Protein AF-A0A936GHZ8-F1 (afdb_monomer_lite)

Secondary structure (DSSP, 8-state):
-------------------------S--EEE---SS-SSSSS----TT--TT--HHHHHHHHHHHHHHHHHHH---EEEEEE-HHHHHHSHHHHHHHHHHHHHHSEEEEEE--SSSSSS-S-HHHHHHTT-

pLDDT: mean 86.64, std 17.31, range [35.66, 98.88]

Structure (mmCIF, N/CA/C/O backbone):
data_AF-A0A936GHZ8-F1
#
_entry.id   AF-A0A936GHZ8-F1
#
loop_
_atom_site.group_PDB
_atom_site.id
_atom_site.type_symbol
_atom_site.label_atom_id
_atom_site.label_alt_id
_atom_site.label_comp_id
_atom_site.label_asym_id
_atom_site.label_entity_id
_atom_site.label_seq_id
_atom_site.pdbx_PDB_ins_code
_atom_site.Cartn_x
_atom_site.Cartn_y
_atom_site.Cartn_z
_atom_site.occupancy
_atom_site.B_iso_or_equiv
_atom_site.auth_seq_id
_atom_site.auth_comp_id
_atom_site.auth_asym_id
_atom_site.auth_atom_id
_atom_site.pdbx_PDB_model_num
ATOM 1 N N . MET A 1 1 ? -42.966 74.950 29.282 1.00 40.44 1 MET A N 1
ATOM 2 C CA . MET A 1 1 ? -42.127 74.611 28.112 1.00 40.44 1 MET A CA 1
ATOM 3 C C . MET A 1 1 ? -42.032 73.095 28.045 1.00 40.44 1 MET A C 1
ATOM 5 O O . MET A 1 1 ? -41.699 72.487 29.053 1.00 40.44 1 MET A O 1
ATOM 9 N N . LYS A 1 2 ? -42.486 72.496 26.939 1.00 37.28 2 LYS A N 1
ATOM 10 C CA . LYS A 1 2 ? -42.596 71.041 26.751 1.00 37.28 2 LYS A CA 1
ATOM 11 C C . LYS A 1 2 ? -41.234 70.494 26.313 1.00 37.28 2 LYS A C 1
ATOM 13 O O . LYS A 1 2 ? -40.773 70.899 25.253 1.00 37.28 2 LYS A O 1
ATOM 18 N N . ASN A 1 3 ? -40.639 69.575 27.073 1.00 35.66 3 ASN A N 1
ATOM 19 C CA . ASN A 1 3 ? -39.488 68.798 26.609 1.00 35.66 3 ASN A CA 1
ATOM 20 C C . ASN A 1 3 ? -39.935 67.360 26.356 1.00 35.66 3 ASN A C 1
ATOM 22 O O . ASN A 1 3 ? -40.177 66.585 27.277 1.00 35.66 3 ASN A O 1
ATOM 26 N N . THR A 1 4 ? -40.098 67.053 25.075 1.00 44.38 4 THR A N 1
ATOM 27 C CA . THR A 1 4 ? -40.411 65.729 24.549 1.00 44.38 4 THR A CA 1
ATOM 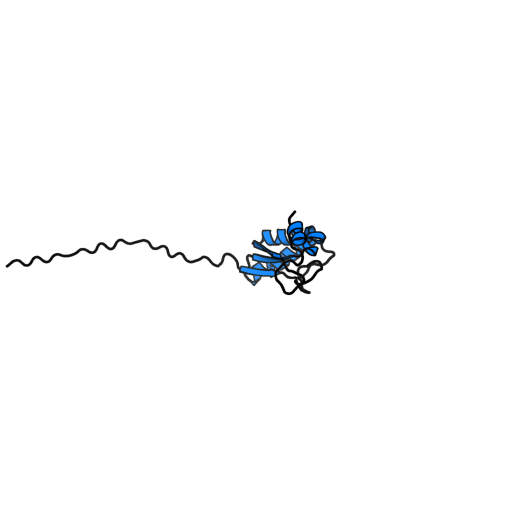28 C C . THR A 1 4 ? -39.116 64.922 24.494 1.00 44.38 4 THR A C 1
ATOM 30 O O . THR A 1 4 ? -38.190 65.305 23.784 1.00 44.38 4 THR A O 1
ATOM 33 N N . TYR A 1 5 ? -39.031 63.816 25.231 1.00 41.88 5 TYR A N 1
ATOM 34 C CA . TYR A 1 5 ? -37.913 62.880 25.114 1.00 41.88 5 TYR A CA 1
ATOM 35 C C . TYR A 1 5 ? -38.194 61.913 23.959 1.00 41.88 5 TYR A C 1
ATOM 37 O O . TYR A 1 5 ? -39.158 61.153 24.000 1.00 41.88 5 TYR A O 1
ATOM 45 N N . PHE A 1 6 ? -37.371 61.964 22.911 1.00 43.50 6 PHE A N 1
ATOM 46 C CA . PHE A 1 6 ? -37.366 60.970 21.840 1.00 43.50 6 PHE A CA 1
ATOM 47 C C . PHE A 1 6 ? -36.654 59.711 22.345 1.00 43.50 6 PHE A C 1
ATOM 49 O O . PHE A 1 6 ? -35.447 59.723 22.577 1.00 43.50 6 PHE A O 1
ATOM 56 N N . THR A 1 7 ? -37.391 58.618 22.525 1.00 42.31 7 THR A N 1
ATOM 57 C CA . THR A 1 7 ? -36.802 57.300 22.776 1.00 42.31 7 THR A CA 1
ATOM 58 C C . THR A 1 7 ? -36.397 56.688 21.436 1.00 42.31 7 THR A C 1
ATOM 60 O O . THR A 1 7 ? -37.251 56.398 20.602 1.00 42.31 7 THR A O 1
ATOM 63 N N . ILE A 1 8 ? -35.096 56.499 21.210 1.00 46.16 8 ILE A N 1
ATOM 64 C CA . ILE A 1 8 ? -34.585 55.734 20.066 1.00 46.16 8 ILE A CA 1
ATOM 65 C C . ILE A 1 8 ? -34.678 54.252 20.438 1.00 46.16 8 ILE A C 1
ATOM 67 O O . ILE A 1 8 ? -33.947 53.777 21.305 1.00 46.16 8 ILE A O 1
ATOM 71 N N . ALA A 1 9 ? -35.595 53.520 19.806 1.00 47.91 9 ALA A N 1
ATOM 72 C CA . ALA A 1 9 ? -35.641 52.066 19.902 1.00 47.91 9 ALA A CA 1
ATOM 73 C C . ALA A 1 9 ? -34.542 51.474 19.006 1.00 47.91 9 ALA A C 1
ATOM 75 O O . ALA A 1 9 ? -34.614 51.559 17.780 1.00 47.91 9 ALA A O 1
ATOM 76 N N . LEU A 1 10 ? -33.509 50.889 19.615 1.00 44.28 10 LEU A N 1
ATOM 77 C CA . LEU A 1 10 ? -32.480 50.140 18.900 1.00 44.28 10 LEU A CA 1
ATOM 78 C C . LEU A 1 10 ? -33.046 48.759 18.539 1.00 44.28 10 LEU A C 1
ATOM 80 O O . LEU A 1 10 ? -33.184 47.893 19.401 1.00 44.28 10 LEU A O 1
ATOM 84 N N . ILE A 1 11 ? -33.391 48.547 17.269 1.00 55.75 11 ILE A N 1
ATOM 85 C CA . ILE A 1 11 ? -33.749 47.219 16.760 1.00 55.75 11 ILE A CA 1
ATOM 86 C C . ILE A 1 11 ? -32.445 46.438 16.559 1.00 55.75 11 ILE A C 1
ATOM 88 O O . ILE A 1 11 ? -31.750 46.606 15.559 1.00 55.75 11 ILE A O 1
ATOM 92 N N . LEU A 1 12 ? -32.097 45.589 17.526 1.00 51.03 12 LEU A N 1
ATOM 93 C CA . LEU A 1 12 ? -31.057 44.574 17.365 1.00 51.03 12 LEU A CA 1
ATOM 94 C C . LEU A 1 12 ? -31.607 43.451 16.477 1.00 51.03 12 LEU A C 1
ATOM 96 O O . LEU A 1 12 ? -32.384 42.608 16.920 1.00 51.03 12 LEU A O 1
ATOM 100 N N . SER A 1 13 ? -31.217 43.456 15.203 1.00 61.19 13 SER A N 1
ATOM 101 C CA . SER A 1 13 ? -31.409 42.304 14.325 1.00 61.19 13 SER A CA 1
ATOM 102 C C . SER A 1 13 ? -30.457 41.192 14.774 1.00 61.19 13 SER A C 1
ATOM 104 O O . SER A 1 13 ? -29.237 41.359 14.737 1.00 61.19 13 SER A O 1
ATOM 106 N N . PHE A 1 14 ? -31.004 40.068 15.240 1.00 57.88 14 PHE A N 1
ATOM 107 C CA . PHE A 1 14 ? -30.224 38.865 15.521 1.00 57.88 14 PHE A CA 1
ATOM 108 C C . PHE A 1 14 ? -29.746 38.270 14.195 1.00 57.88 14 PHE A C 1
ATOM 110 O O . PHE A 1 14 ? -30.471 37.541 13.520 1.00 57.88 14 PHE A O 1
ATOM 117 N N . CYS A 1 15 ? -28.515 38.594 13.811 1.00 62.06 15 CYS A N 1
ATOM 118 C CA . CYS A 1 15 ? -27.824 37.870 12.758 1.00 62.06 15 CYS A CA 1
ATOM 119 C C . CYS A 1 15 ? -27.422 36.501 13.329 1.00 62.06 15 CYS A C 1
ATOM 121 O O . CYS A 1 15 ? -26.617 36.429 14.259 1.00 62.06 15 CYS A O 1
ATOM 123 N N . ASN A 1 16 ? -28.010 35.417 12.820 1.00 62.16 16 ASN A N 1
ATOM 124 C CA . ASN A 1 16 ? -27.612 34.058 13.185 1.00 62.16 16 ASN A CA 1
ATOM 125 C C . ASN A 1 16 ? -26.210 33.779 12.626 1.00 62.16 16 ASN A C 1
ATOM 127 O O . ASN A 1 16 ? -26.060 33.346 11.486 1.00 62.16 16 ASN A O 1
ATOM 131 N N . PHE A 1 17 ? -25.177 34.029 13.428 1.00 62.62 17 PHE A N 1
ATOM 132 C CA . PHE A 1 17 ? -23.821 33.590 13.120 1.00 62.62 17 PHE A CA 1
ATOM 133 C C . PHE A 1 17 ? -23.702 32.093 13.415 1.00 62.62 17 PHE A C 1
ATOM 135 O O . PHE A 1 17 ? -23.598 31.677 14.568 1.00 62.62 17 PHE A O 1
ATOM 142 N N . THR A 1 18 ? -23.699 31.263 12.373 1.00 68.75 18 THR A N 1
ATOM 143 C CA . THR A 1 18 ? -2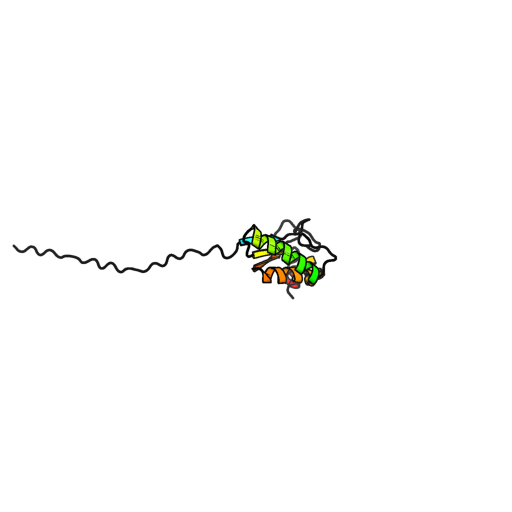3.224 29.883 12.494 1.00 68.75 18 THR A CA 1
ATOM 144 C C . THR A 1 18 ? -21.715 29.905 12.677 1.00 68.75 18 THR A C 1
ATOM 146 O O . THR A 1 18 ? -20.982 30.347 11.790 1.00 68.75 18 THR A O 1
ATOM 149 N N . LEU A 1 19 ? -21.245 29.417 13.822 1.00 66.31 19 LEU A N 1
ATOM 150 C CA . LEU A 1 19 ? -19.829 29.182 14.053 1.00 66.31 19 LEU A CA 1
ATOM 151 C C . LEU A 1 19 ? -19.359 28.077 13.092 1.00 66.31 19 LEU A C 1
ATOM 153 O O . LEU A 1 19 ? -19.651 26.899 13.293 1.00 66.31 19 LEU A O 1
ATOM 157 N N . LEU A 1 20 ? -18.648 28.456 12.032 1.00 65.00 20 LEU A N 1
ATOM 158 C CA . LEU A 1 20 ? -17.924 27.516 11.179 1.00 65.00 20 LEU A CA 1
ATOM 159 C C . LEU A 1 20 ? -16.684 27.047 11.940 1.00 65.00 20 LEU A C 1
ATOM 161 O O . LEU A 1 20 ? -15.603 27.621 11.838 1.00 65.00 20 LEU A O 1
ATOM 165 N N . ILE A 1 21 ? -16.856 25.999 12.737 1.00 71.44 21 ILE A N 1
ATOM 166 C CA . ILE A 1 21 ? -15.731 25.203 13.217 1.00 71.44 21 ILE A CA 1
ATOM 167 C C . ILE A 1 21 ? -15.186 24.418 12.028 1.00 71.44 21 ILE A C 1
ATOM 169 O O . ILE A 1 21 ? -15.894 23.605 11.432 1.00 71.44 21 ILE A O 1
ATOM 173 N N . ALA A 1 22 ? -13.927 24.674 11.670 1.00 75.81 22 ALA A N 1
ATOM 174 C CA . ALA A 1 22 ? -13.221 23.836 10.718 1.00 75.81 22 ALA A CA 1
ATOM 175 C C . ALA A 1 22 ? -13.207 22.410 11.277 1.00 75.81 22 ALA A C 1
ATOM 177 O O . ALA A 1 22 ? -12.598 22.138 12.311 1.00 75.81 22 ALA A O 1
ATOM 178 N N . GLN A 1 23 ? -13.916 21.501 10.615 1.00 75.62 23 GLN A N 1
ATOM 179 C CA . GLN A 1 23 ? -13.791 20.089 10.917 1.00 75.62 23 GLN A CA 1
ATOM 180 C C . GLN A 1 23 ? -12.369 19.688 10.491 1.00 75.62 23 GLN A C 1
ATOM 182 O O . GLN A 1 23 ? -12.014 19.859 9.327 1.00 75.62 23 GLN A O 1
ATOM 187 N N . THR A 1 24 ? -11.537 19.253 11.441 1.00 80.62 24 THR A N 1
ATOM 188 C CA . THR A 1 24 ? -10.129 18.854 11.218 1.00 80.62 24 THR A CA 1
ATOM 189 C C . THR A 1 24 ? -9.875 17.378 11.540 1.00 80.62 24 THR A C 1
ATOM 191 O O . THR A 1 24 ? -8.742 16.909 11.507 1.00 80.62 24 THR A O 1
ATOM 194 N N . ASN A 1 25 ? -10.928 16.621 11.857 1.00 82.88 25 ASN A N 1
ATOM 195 C CA . ASN A 1 25 ? -10.857 15.226 12.298 1.00 82.88 25 ASN A CA 1
ATOM 196 C C . ASN A 1 25 ? -11.108 14.197 11.179 1.00 82.88 25 ASN A C 1
ATOM 198 O O . ASN A 1 25 ? -11.291 13.011 11.464 1.00 82.88 25 ASN A O 1
ATOM 202 N N . GLN A 1 26 ? -11.143 14.636 9.919 1.00 90.44 26 GLN A N 1
ATOM 203 C CA . GLN A 1 26 ? -11.418 13.800 8.749 1.00 90.44 26 GLN A CA 1
ATOM 204 C C . GLN A 1 26 ? -10.321 12.757 8.529 1.00 90.44 26 GLN A C 1
ATOM 206 O O . GLN A 1 26 ? -10.624 11.665 8.048 1.00 90.44 26 GLN A O 1
ATOM 211 N N . PHE A 1 27 ? -9.084 13.068 8.926 1.00 93.19 27 PHE A N 1
ATOM 212 C CA . PHE A 1 27 ? -7.940 12.166 8.865 1.00 93.19 27 PHE A CA 1
ATOM 213 C C . PHE A 1 27 ? -7.307 12.009 10.248 1.00 93.19 27 PHE A C 1
ATOM 215 O O . PHE A 1 27 ? -6.884 12.975 10.877 1.00 93.19 27 PHE A O 1
ATOM 222 N N . ARG A 1 28 ? -7.219 10.763 10.700 1.00 95.38 28 ARG A N 1
ATOM 223 C CA . ARG A 1 28 ? -6.415 10.291 11.826 1.00 95.38 28 ARG A CA 1
ATOM 224 C C . ARG A 1 28 ? -5.462 9.264 11.239 1.00 95.38 28 ARG A C 1
ATOM 226 O O . ARG A 1 28 ? -5.825 8.102 11.045 1.00 95.38 28 ARG A O 1
ATOM 233 N N . GLY A 1 29 ? -4.316 9.765 10.798 1.00 95.50 29 GLY A N 1
ATOM 234 C CA . GLY A 1 29 ? -3.402 9.062 9.907 1.00 95.50 29 GLY A CA 1
ATOM 235 C C . GLY A 1 29 ? -2.342 8.248 10.629 1.00 95.50 29 GLY A C 1
ATOM 236 O O . GLY A 1 29 ? -1.806 8.677 11.647 1.00 95.50 29 GLY A O 1
ATOM 237 N N . VAL A 1 30 ? -1.996 7.112 10.038 1.00 97.69 30 VAL A N 1
ATOM 238 C CA . VAL A 1 30 ? -0.793 6.327 10.343 1.00 97.69 30 VAL A CA 1
ATOM 239 C C . VAL A 1 30 ? -0.019 6.055 9.052 1.00 97.69 30 VAL A C 1
ATOM 241 O O . VAL A 1 30 ? -0.579 6.131 7.958 1.00 97.69 30 VAL A O 1
ATOM 244 N N . ASN A 1 31 ? 1.273 5.746 9.160 1.00 97.31 31 ASN A N 1
ATOM 245 C CA . ASN A 1 31 ? 2.084 5.303 8.025 1.00 97.31 31 ASN A CA 1
ATOM 246 C C . ASN A 1 31 ? 2.367 3.807 8.181 1.00 97.31 31 ASN A C 1
ATOM 248 O O . ASN A 1 31 ? 2.863 3.396 9.228 1.00 97.31 31 ASN A O 1
ATOM 252 N N . TRP A 1 32 ? 2.101 3.015 7.143 1.00 98.12 32 TRP A N 1
ATOM 253 C CA . TRP A 1 32 ? 2.560 1.628 7.071 1.00 98.12 32 TRP A CA 1
ATOM 254 C C . TRP A 1 32 ? 3.697 1.582 6.054 1.00 98.12 32 TRP A C 1
ATOM 256 O O . TRP A 1 32 ? 3.475 1.848 4.879 1.00 98.12 32 TRP A O 1
ATOM 266 N N . ALA A 1 33 ? 4.925 1.366 6.523 1.00 96.75 33 ALA A N 1
ATOM 267 C CA . ALA A 1 33 ? 6.141 1.568 5.736 1.00 96.75 33 ALA A CA 1
ATOM 268 C C . ALA A 1 33 ? 6.935 0.272 5.538 1.00 96.75 33 ALA A C 1
ATOM 270 O O . ALA A 1 33 ? 6.670 -0.733 6.209 1.00 96.75 33 ALA A O 1
ATOM 271 N N . ASP A 1 34 ? 7.919 0.318 4.639 1.00 96.38 34 ASP A N 1
ATOM 272 C CA . ASP A 1 34 ? 8.946 -0.717 4.549 1.00 96.38 34 ASP A CA 1
ATOM 273 C C . ASP A 1 34 ? 9.811 -0.719 5.819 1.00 96.38 34 ASP A C 1
ATOM 275 O O . ASP A 1 34 ? 10.233 0.354 6.256 1.00 96.38 34 ASP A O 1
ATOM 279 N N . PRO A 1 35 ? 10.098 -1.883 6.430 1.00 95.56 35 PRO A N 1
ATOM 280 C CA . PRO A 1 35 ? 10.954 -1.948 7.612 1.00 95.56 35 PRO A CA 1
ATOM 281 C C . PRO A 1 35 ? 12.431 -1.647 7.312 1.00 95.56 35 PRO A C 1
ATOM 283 O O . PRO A 1 35 ? 13.196 -1.436 8.251 1.00 95.56 35 PRO A O 1
ATOM 286 N N . ARG A 1 36 ? 12.850 -1.661 6.037 1.00 93.00 36 ARG A N 1
ATOM 287 C CA . ARG A 1 36 ? 14.217 -1.327 5.607 1.00 93.00 36 ARG A CA 1
ATOM 288 C C . ARG A 1 36 ? 14.373 0.185 5.446 1.00 93.00 36 ARG A C 1
ATOM 290 O O . ARG A 1 36 ? 15.110 0.796 6.206 1.00 93.00 36 ARG A O 1
ATOM 297 N N . ASP A 1 37 ? 13.690 0.751 4.452 1.00 91.00 37 ASP A N 1
ATOM 298 C CA . ASP A 1 37 ? 13.528 2.185 4.166 1.00 91.00 37 ASP A CA 1
ATOM 299 C C . ASP A 1 37 ? 12.548 2.333 2.977 1.00 91.00 37 ASP A C 1
ATOM 301 O O . ASP A 1 37 ? 12.469 1.445 2.124 1.00 91.00 37 ASP A O 1
ATOM 305 N N . ASN A 1 38 ? 11.827 3.450 2.873 1.00 92.12 38 ASN A N 1
ATOM 306 C CA . ASN A 1 38 ? 11.069 3.801 1.667 1.00 92.12 38 ASN A CA 1
ATOM 307 C C . ASN A 1 38 ? 11.952 4.474 0.595 1.00 92.12 38 ASN A C 1
ATOM 309 O O . ASN A 1 38 ? 11.608 4.413 -0.583 1.00 92.12 38 ASN A O 1
ATOM 313 N N . PHE A 1 39 ? 13.071 5.106 0.975 1.00 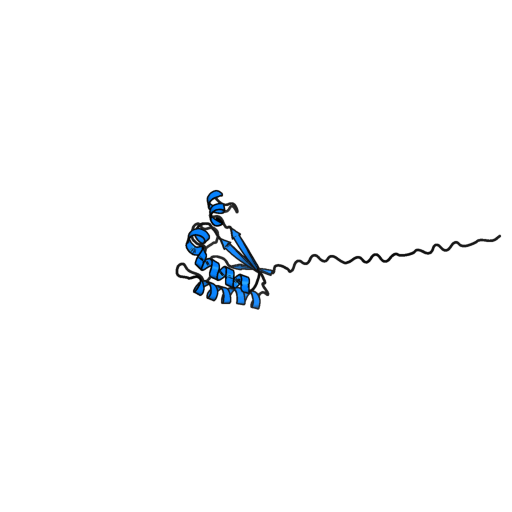89.75 39 PHE A N 1
ATOM 314 C CA . PHE A 1 39 ? 14.042 5.707 0.051 1.00 89.75 39 PHE A CA 1
ATOM 315 C C . PHE A 1 39 ? 14.946 4.632 -0.569 1.00 89.75 39 PHE A C 1
ATOM 317 O O . PHE A 1 39 ? 16.136 4.535 -0.275 1.00 89.75 39 PHE A O 1
ATOM 324 N N . GLN A 1 40 ? 14.369 3.783 -1.417 1.00 88.19 40 GLN A N 1
ATOM 325 C CA . GLN A 1 40 ? 15.089 2.698 -2.083 1.00 88.19 40 GLN A CA 1
ATOM 326 C C . GLN A 1 40 ? 14.621 2.485 -3.525 1.00 88.19 40 GLN A C 1
ATOM 328 O O . GLN A 1 40 ? 13.538 2.909 -3.925 1.00 88.19 40 GLN A O 1
ATOM 333 N N . THR A 1 41 ? 15.446 1.771 -4.292 1.00 88.25 41 THR A N 1
ATOM 334 C CA . THR A 1 41 ? 15.200 1.453 -5.709 1.00 88.25 41 THR A CA 1
ATOM 335 C C . THR A 1 41 ? 14.422 0.154 -5.914 1.00 88.25 41 THR A C 1
ATOM 337 O O . THR A 1 41 ? 13.860 -0.073 -6.982 1.00 88.25 41 THR A O 1
ATOM 340 N N . GLY A 1 42 ? 14.410 -0.723 -4.906 1.00 92.31 42 GLY A N 1
ATOM 341 C CA . GLY A 1 42 ? 13.706 -1.999 -4.944 1.00 92.31 42 GLY A CA 1
ATOM 342 C C . GLY A 1 42 ? 12.218 -1.867 -4.637 1.00 92.31 42 GLY A C 1
ATOM 343 O O . GLY A 1 42 ? 11.722 -0.793 -4.301 1.00 92.31 42 GLY A O 1
ATOM 344 N N . VAL A 1 43 ? 11.502 -2.989 -4.719 1.00 95.69 43 VAL A N 1
ATOM 345 C CA . VAL A 1 43 ? 10.106 -3.066 -4.270 1.00 95.69 43 VAL A CA 1
ATOM 346 C C . VAL A 1 43 ? 10.016 -2.673 -2.799 1.00 95.69 43 VAL A C 1
ATOM 348 O O . VAL A 1 43 ? 10.774 -3.185 -1.966 1.00 95.69 43 VAL A O 1
ATOM 351 N N . ILE A 1 44 ? 9.052 -1.806 -2.498 1.00 96.25 44 ILE A N 1
ATOM 352 C CA . ILE A 1 44 ? 8.665 -1.457 -1.140 1.00 96.25 44 ILE A CA 1
ATOM 353 C C . ILE A 1 44 ? 7.725 -2.548 -0.622 1.00 96.25 44 ILE A C 1
ATOM 355 O O . ILE A 1 44 ? 6.574 -2.670 -1.050 1.00 96.25 44 ILE A O 1
ATOM 359 N N . TYR A 1 45 ? 8.225 -3.343 0.319 1.00 98.06 45 TYR A N 1
ATOM 360 C CA . TYR A 1 45 ? 7.449 -4.352 1.026 1.00 98.06 45 TYR A CA 1
ATOM 361 C C . TYR A 1 45 ? 6.968 -3.748 2.339 1.00 98.06 45 TYR A C 1
ATOM 363 O O . TYR A 1 45 ? 7.763 -3.516 3.247 1.00 98.06 45 TYR A O 1
ATOM 371 N N . LEU A 1 46 ? 5.662 -3.493 2.449 1.00 98.38 46 LEU A N 1
ATOM 372 C CA . LEU A 1 46 ? 5.061 -3.019 3.697 1.00 98.38 46 LEU A CA 1
ATOM 373 C C . LEU A 1 46 ? 5.430 -3.953 4.854 1.00 98.38 46 LEU A C 1
ATOM 375 O O . LEU A 1 46 ? 5.479 -5.166 4.673 1.00 98.38 46 LEU A O 1
ATOM 379 N N . SER A 1 47 ? 5.668 -3.402 6.045 1.00 98.38 47 SER A N 1
ATOM 380 C CA . SER A 1 47 ? 6.056 -4.183 7.227 1.00 98.38 47 SER A CA 1
ATOM 381 C C . SER A 1 47 ? 5.125 -5.380 7.447 1.00 98.38 47 SER A C 1
ATOM 383 O O . SER A 1 47 ? 3.928 -5.199 7.659 1.00 98.38 47 SER A O 1
ATOM 385 N N . GLY A 1 48 ? 5.683 -6.593 7.406 1.00 97.88 48 GLY A N 1
ATOM 386 C CA . GLY A 1 48 ? 4.934 -7.853 7.481 1.00 97.88 48 GLY A CA 1
ATOM 387 C C . GLY A 1 48 ? 4.682 -8.538 6.132 1.00 97.88 48 GLY A C 1
ATOM 388 O O . GLY A 1 48 ? 4.227 -9.676 6.133 1.00 97.88 48 GLY A O 1
ATOM 389 N N . LEU A 1 49 ? 5.000 -7.884 5.012 1.00 98.56 49 LEU A N 1
ATOM 390 C CA . LEU A 1 49 ? 5.005 -8.458 3.665 1.00 98.56 49 LEU A CA 1
ATOM 391 C C . LEU A 1 49 ? 6.430 -8.788 3.204 1.00 98.56 49 LEU A C 1
ATOM 393 O O . LEU A 1 49 ? 7.422 -8.262 3.712 1.00 98.56 49 LEU A O 1
ATOM 397 N N . SER A 1 50 ? 6.516 -9.647 2.198 1.00 97.94 50 SER A N 1
ATOM 398 C CA . SER A 1 50 ? 7.738 -10.195 1.618 1.00 97.94 50 SER A CA 1
ATOM 399 C C . SER A 1 50 ? 7.586 -10.401 0.111 1.00 97.94 50 SER A C 1
ATOM 401 O O . SER A 1 50 ? 6.483 -10.381 -0.420 1.00 97.94 50 SER A O 1
ATOM 403 N N . SER A 1 51 ? 8.680 -10.693 -0.594 1.00 98.00 51 SER A N 1
ATOM 404 C CA . SER A 1 51 ? 8.647 -10.964 -2.040 1.00 98.00 51 SER A CA 1
ATOM 405 C C . SER A 1 51 ? 7.806 -12.180 -2.450 1.00 98.00 51 SER A C 1
ATOM 407 O O . SER A 1 51 ? 7.473 -12.315 -3.624 1.00 98.00 51 SER A O 1
ATOM 409 N N . THR A 1 52 ? 7.482 -13.075 -1.514 1.00 98.31 52 THR A N 1
ATOM 410 C CA . THR A 1 52 ? 6.681 -14.282 -1.770 1.00 98.31 52 THR A CA 1
ATOM 411 C C . THR A 1 52 ? 5.192 -14.087 -1.518 1.00 98.31 52 THR A C 1
ATOM 413 O O . THR A 1 52 ? 4.409 -15.007 -1.755 1.00 98.31 52 THR A O 1
ATOM 416 N N . ASP A 1 53 ? 4.790 -12.922 -1.013 1.00 98.75 53 ASP A N 1
ATOM 417 C CA . ASP A 1 53 ? 3.387 -12.650 -0.757 1.00 98.75 53 ASP A CA 1
ATOM 418 C C . ASP A 1 53 ? 2.589 -12.491 -2.051 1.00 98.75 53 ASP A C 1
ATOM 420 O O . ASP A 1 53 ? 3.061 -12.061 -3.107 1.00 98.75 53 ASP A O 1
ATOM 424 N N . THR A 1 54 ? 1.320 -12.839 -1.932 1.00 98.75 54 THR A N 1
ATOM 425 C CA . THR A 1 54 ? 0.312 -12.738 -2.978 1.00 98.75 54 THR A CA 1
ATOM 426 C C . THR A 1 54 ? -0.725 -11.711 -2.559 1.00 98.75 54 THR A C 1
ATOM 428 O O . THR A 1 54 ? -0.786 -11.337 -1.388 1.00 98.75 54 THR A O 1
ATOM 431 N N . TYR A 1 55 ? -1.603 -11.312 -3.479 1.00 98.88 55 TYR A N 1
ATOM 432 C CA . TYR A 1 55 ? -2.778 -10.498 -3.150 1.00 98.88 55 TYR A CA 1
ATOM 433 C C . TYR A 1 55 ? -3.482 -11.003 -1.875 1.00 98.88 55 TYR A C 1
ATOM 435 O O . TYR A 1 55 ? -3.689 -10.241 -0.936 1.00 98.88 55 TYR A O 1
ATOM 443 N N . ALA A 1 56 ? -3.773 -12.308 -1.802 1.00 98.81 56 ALA A N 1
ATOM 444 C CA . ALA A 1 56 ? -4.518 -12.893 -0.691 1.00 98.81 56 ALA A CA 1
ATOM 445 C C . ALA A 1 56 ? -3.754 -12.828 0.640 1.00 98.81 56 ALA A C 1
ATOM 447 O O . ALA A 1 56 ? -4.334 -12.458 1.662 1.00 98.81 56 ALA A O 1
ATOM 448 N N . SER A 1 57 ? -2.458 -13.163 0.650 1.00 98.81 57 SER A N 1
ATOM 449 C CA . SER A 1 57 ? -1.670 -13.087 1.886 1.00 98.81 57 SER A CA 1
ATOM 450 C C . SER A 1 57 ? -1.446 -11.636 2.323 1.00 98.81 57 SER A C 1
ATOM 452 O O . SER A 1 57 ? -1.563 -11.342 3.513 1.00 98.81 57 SER A O 1
ATOM 454 N N . ALA A 1 58 ? -1.265 -10.708 1.379 1.00 98.88 58 ALA A N 1
ATOM 455 C CA . ALA A 1 58 ? -1.176 -9.282 1.670 1.00 98.88 58 ALA A CA 1
ATOM 456 C C . ALA A 1 58 ? -2.473 -8.714 2.260 1.00 98.88 58 ALA A C 1
ATOM 458 O O . ALA A 1 58 ? -2.409 -7.963 3.234 1.00 98.88 58 ALA A O 1
ATOM 459 N N . SER A 1 59 ? -3.644 -9.117 1.756 1.00 98.88 59 SER A N 1
ATOM 460 C CA . SER A 1 59 ? -4.932 -8.748 2.357 1.00 98.88 59 SER A CA 1
ATOM 461 C C . SER A 1 59 ? -5.064 -9.251 3.796 1.00 98.88 59 SER A C 1
ATOM 463 O O . SER A 1 59 ? -5.534 -8.511 4.655 1.00 98.88 59 SER A O 1
ATOM 465 N N . VAL A 1 60 ? -4.613 -10.474 4.100 1.00 98.88 60 VAL A N 1
ATOM 466 C CA . VAL A 1 60 ? -4.645 -11.019 5.473 1.00 98.88 60 VAL A CA 1
ATOM 467 C C . VAL A 1 60 ? -3.726 -10.238 6.413 1.00 98.88 60 VAL A C 1
ATOM 469 O O . VAL A 1 60 ? -4.095 -9.961 7.555 1.00 98.88 60 VAL A O 1
ATOM 472 N N . VAL A 1 61 ? -2.524 -9.877 5.960 1.00 98.81 61 VAL A N 1
ATOM 473 C CA . VAL A 1 61 ? -1.604 -9.055 6.760 1.00 98.81 61 VAL A CA 1
ATOM 474 C C . VAL A 1 61 ? -2.183 -7.653 6.967 1.00 98.81 61 VAL A C 1
ATOM 476 O O . VAL A 1 61 ? -2.184 -7.159 8.094 1.00 98.81 61 VAL A O 1
ATOM 479 N N . ALA A 1 62 ? -2.734 -7.040 5.918 1.00 98.75 62 ALA A N 1
ATOM 480 C CA . ALA A 1 62 ? -3.372 -5.730 5.995 1.00 98.75 62 ALA A CA 1
ATOM 481 C C . ALA A 1 62 ? -4.574 -5.722 6.946 1.00 98.75 62 ALA A C 1
ATOM 483 O O . ALA A 1 62 ? -4.722 -4.781 7.721 1.00 98.75 62 ALA A O 1
ATOM 484 N N . ASP A 1 63 ? -5.394 -6.775 6.953 1.00 98.75 63 ASP A N 1
ATOM 485 C CA . ASP A 1 63 ? -6.533 -6.886 7.868 1.00 98.75 63 ASP A CA 1
ATOM 486 C C . ASP A 1 63 ? -6.082 -6.783 9.332 1.00 98.75 63 ASP A C 1
ATOM 488 O O . ASP A 1 63 ? -6.635 -5.996 10.104 1.00 98.75 63 ASP A O 1
ATOM 492 N N . LYS A 1 64 ? -5.004 -7.497 9.677 1.00 98.62 64 LYS A N 1
ATOM 493 C CA . LYS A 1 64 ? -4.408 -7.482 11.018 1.00 98.62 64 LYS A CA 1
ATOM 494 C C . LYS A 1 64 ? -3.781 -6.132 11.356 1.00 98.62 64 LYS A C 1
ATOM 496 O O . LYS A 1 64 ? -4.107 -5.554 12.389 1.00 98.62 64 LYS A O 1
ATOM 501 N N . VAL A 1 65 ? -2.886 -5.630 10.504 1.00 98.38 65 VAL A N 1
ATOM 502 C CA . VAL A 1 65 ? -2.122 -4.400 10.775 1.00 98.38 65 VAL A CA 1
ATOM 503 C C . VAL A 1 65 ? -3.045 -3.183 10.824 1.00 98.38 65 VAL A C 1
ATOM 505 O O . VAL A 1 65 ? -3.024 -2.425 11.792 1.00 98.38 65 VAL A O 1
ATOM 508 N N . ILE A 1 66 ? -3.899 -3.009 9.812 1.00 98.31 66 ILE A N 1
ATOM 509 C CA . ILE A 1 66 ? -4.825 -1.874 9.762 1.00 98.31 66 ILE A CA 1
ATOM 510 C C . ILE A 1 66 ? -5.908 -2.014 10.833 1.00 98.31 66 ILE A C 1
ATOM 512 O O . ILE A 1 66 ? -6.267 -1.013 11.448 1.00 98.31 66 ILE A O 1
ATOM 516 N N . GLY A 1 67 ? -6.386 -3.233 11.114 1.00 98.19 67 GLY A N 1
ATOM 517 C CA . GLY A 1 67 ? -7.297 -3.490 12.232 1.00 98.19 67 GLY A CA 1
ATOM 518 C C . GLY A 1 67 ? -6.722 -2.994 13.559 1.00 98.19 67 GLY A C 1
ATOM 519 O O . GLY A 1 67 ? -7.357 -2.200 14.244 1.00 98.19 67 GLY A O 1
ATOM 520 N N . GLN A 1 68 ? -5.466 -3.334 13.860 1.00 98.12 68 GLN A N 1
ATOM 521 C CA . GLN A 1 68 ? -4.791 -2.833 15.060 1.00 98.12 68 GLN A CA 1
ATOM 522 C C . GLN A 1 68 ? -4.614 -1.310 15.064 1.00 98.12 68 GLN A C 1
ATOM 524 O O . GLN A 1 68 ? -4.734 -0.691 16.119 1.00 98.12 68 GLN A O 1
ATOM 529 N N . PHE A 1 69 ? -4.363 -0.675 13.916 1.00 98.00 69 PHE A N 1
ATOM 530 C CA . PHE A 1 69 ? -4.307 0.788 13.851 1.00 98.00 69 PHE A CA 1
ATOM 531 C C . PHE A 1 69 ? -5.649 1.454 14.161 1.00 98.00 69 PHE A C 1
ATOM 533 O O . PHE A 1 69 ? -5.681 2.507 14.806 1.00 98.00 69 PHE A O 1
ATOM 540 N N . VAL A 1 70 ? -6.751 0.850 13.719 1.00 97.44 70 VAL A N 1
ATOM 541 C CA . VAL A 1 70 ? -8.100 1.304 14.067 1.00 97.44 70 VAL A CA 1
ATOM 542 C C . VAL A 1 70 ? -8.345 1.102 15.564 1.00 97.44 70 VAL A C 1
ATOM 544 O O . VAL A 1 70 ? -8.694 2.061 16.249 1.00 97.44 70 VAL A O 1
ATOM 547 N N . ASP A 1 71 ? -8.092 -0.097 16.084 1.00 98.00 71 ASP A N 1
ATOM 548 C CA . ASP A 1 71 ? -8.448 -0.471 17.457 1.00 98.00 71 ASP A CA 1
ATOM 549 C C . ASP A 1 71 ? -7.606 0.254 18.516 1.00 98.00 71 ASP A C 1
ATOM 551 O O . ASP A 1 71 ? -8.131 0.698 19.537 1.00 98.00 71 ASP A O 1
ATOM 555 N N . LEU A 1 72 ? -6.296 0.393 18.283 1.00 97.62 72 LEU A N 1
ATOM 556 C CA . LEU A 1 72 ? -5.363 0.950 19.268 1.00 97.62 72 LEU A CA 1
ATOM 557 C C . LEU A 1 72 ? -5.224 2.469 19.172 1.00 97.62 72 LEU A C 1
ATOM 559 O O . LEU A 1 72 ? -5.012 3.131 20.187 1.00 97.62 72 LEU A O 1
ATOM 563 N N . PHE A 1 73 ? -5.314 3.029 17.963 1.00 95.69 73 PHE A N 1
ATOM 564 C CA . PHE A 1 73 ? -5.045 4.452 17.725 1.00 95.69 73 PHE A CA 1
ATOM 565 C C . PHE A 1 73 ? -6.273 5.231 17.246 1.00 95.69 73 PHE A C 1
ATOM 567 O O . PHE A 1 73 ? -6.193 6.446 17.060 1.00 95.69 73 PHE A O 1
ATOM 574 N N . GLY A 1 74 ? -7.409 4.564 17.013 1.00 96.19 74 GLY A N 1
ATOM 575 C CA . GLY A 1 74 ? -8.593 5.200 16.433 1.00 96.19 74 GLY A CA 1
ATOM 576 C C . GLY A 1 74 ? -8.341 5.739 15.022 1.00 96.19 74 GLY A C 1
ATOM 577 O O . GLY A 1 74 ? -9.009 6.695 14.600 1.00 96.19 74 GLY A O 1
ATOM 578 N N . SER A 1 75 ? -7.349 5.188 14.313 1.00 97.19 75 SER A N 1
ATOM 579 C CA . SER A 1 75 ? -6.993 5.627 12.967 1.00 97.19 75 SER A CA 1
ATOM 580 C C . SER A 1 75 ? -8.153 5.388 12.002 1.00 97.19 75 SER A C 1
ATOM 582 O O . SER A 1 75 ? -8.903 4.427 12.128 1.00 97.19 75 SER A O 1
ATOM 584 N N . ASN A 1 76 ? -8.316 6.280 11.029 1.00 97.12 76 ASN A N 1
ATOM 585 C CA . ASN A 1 76 ? -9.288 6.126 9.941 1.00 97.12 76 ASN A CA 1
ATOM 586 C C . ASN A 1 76 ? -8.639 6.288 8.558 1.00 97.12 76 ASN A C 1
ATOM 588 O O . ASN A 1 76 ? -9.337 6.402 7.546 1.00 97.12 76 ASN A O 1
ATOM 592 N N . SER A 1 77 ? -7.308 6.368 8.520 1.00 98.12 77 SER A N 1
ATOM 593 C CA . SER A 1 77 ? -6.554 6.561 7.293 1.00 98.12 77 SER A CA 1
ATOM 594 C C . SER A 1 77 ? -5.137 6.022 7.420 1.00 98.12 77 SER A C 1
ATOM 596 O O . SER A 1 77 ? -4.485 6.234 8.441 1.00 98.12 77 SER A O 1
ATOM 598 N N . VAL A 1 78 ? -4.643 5.381 6.366 1.00 98.62 78 VAL A N 1
ATOM 599 C CA . VAL A 1 78 ? -3.263 4.902 6.281 1.00 98.62 78 VAL A CA 1
ATOM 600 C C . VAL A 1 78 ? -2.575 5.482 5.050 1.00 98.62 78 VAL A C 1
ATOM 602 O O . VAL A 1 78 ? -3.165 5.567 3.973 1.00 98.62 78 VAL A O 1
ATOM 605 N N . ARG A 1 79 ? -1.316 5.889 5.210 1.00 98.38 79 ARG A N 1
ATOM 606 C CA . ARG A 1 79 ? -0.434 6.272 4.109 1.00 98.38 79 ARG A CA 1
ATOM 607 C C . ARG A 1 79 ? 0.463 5.102 3.723 1.00 98.38 79 ARG A C 1
ATOM 609 O O . ARG A 1 79 ? 1.156 4.555 4.581 1.00 98.38 79 ARG A O 1
ATOM 616 N N . LEU A 1 80 ? 0.444 4.767 2.437 1.00 98.44 80 LEU A N 1
ATOM 617 C CA . LEU A 1 80 ? 1.164 3.650 1.839 1.00 98.44 80 LEU A CA 1
ATOM 618 C C . LEU A 1 80 ? 2.226 4.176 0.851 1.00 98.44 80 LEU A C 1
ATOM 620 O O . LEU A 1 80 ? 1.884 4.938 -0.062 1.00 98.44 80 LEU A O 1
ATOM 624 N N . PRO A 1 81 ? 3.514 3.846 1.051 1.00 96.38 81 PRO A N 1
ATOM 625 C CA . PRO A 1 81 ? 4.613 4.286 0.200 1.00 96.38 81 PRO A CA 1
ATOM 626 C C . PRO A 1 81 ? 4.715 3.467 -1.093 1.00 96.38 81 PRO A C 1
ATOM 628 O O . PRO A 1 81 ? 4.710 2.240 -1.053 1.00 96.38 81 PRO A O 1
ATOM 631 N N . ILE A 1 82 ? 4.879 4.135 -2.232 1.00 95.12 82 ILE A N 1
ATOM 632 C CA . ILE A 1 82 ? 5.113 3.493 -3.530 1.00 95.12 82 ILE A CA 1
ATOM 633 C C . ILE A 1 82 ? 6.341 4.076 -4.229 1.00 95.12 82 ILE A C 1
ATOM 635 O O . ILE A 1 82 ? 6.730 5.217 -3.981 1.00 95.12 82 ILE A O 1
ATOM 639 N N . ASN A 1 83 ? 6.890 3.295 -5.150 1.00 93.44 83 ASN A N 1
ATOM 640 C CA . ASN A 1 83 ? 7.876 3.703 -6.144 1.00 93.44 83 ASN A CA 1
ATOM 641 C C . ASN A 1 83 ? 7.631 2.920 -7.447 1.00 93.44 83 ASN A C 1
ATOM 643 O O . ASN A 1 83 ? 6.734 2.071 -7.522 1.00 93.44 83 ASN A O 1
ATOM 647 N N . GLU A 1 84 ? 8.446 3.179 -8.462 1.00 92.31 84 GLU A N 1
ATOM 648 C CA . GLU A 1 84 ? 8.365 2.555 -9.781 1.00 92.31 84 GLU A CA 1
ATOM 649 C C . GLU A 1 84 ? 8.470 1.028 -9.699 1.00 92.31 84 GLU A C 1
ATOM 651 O O . GLU A 1 84 ? 7.678 0.318 -10.320 1.00 92.31 84 GLU A O 1
ATOM 656 N N . ALA A 1 85 ? 9.407 0.498 -8.906 1.00 92.94 85 ALA A N 1
ATOM 657 C CA . ALA A 1 85 ? 9.596 -0.945 -8.750 1.00 92.94 85 ALA A CA 1
ATOM 658 C C . ALA A 1 85 ? 8.354 -1.622 -8.152 1.00 92.94 85 ALA A C 1
ATOM 660 O O . ALA A 1 85 ? 7.932 -2.684 -8.612 1.00 92.94 85 ALA A O 1
ATOM 661 N N . THR A 1 86 ? 7.731 -0.984 -7.160 1.00 95.75 86 THR A N 1
ATOM 662 C CA . THR A 1 86 ? 6.528 -1.494 -6.490 1.00 95.75 86 THR A CA 1
ATOM 663 C C . THR A 1 86 ? 5.361 -1.591 -7.467 1.00 95.75 86 THR A C 1
ATOM 665 O O . THR A 1 86 ? 4.711 -2.633 -7.538 1.00 95.75 86 THR A O 1
ATOM 668 N N . VAL A 1 87 ? 5.125 -0.543 -8.261 1.00 95.44 87 VAL A N 1
ATOM 669 C CA . VAL A 1 87 ? 4.015 -0.519 -9.227 1.00 95.44 87 VAL A CA 1
ATOM 670 C C . VAL A 1 87 ? 4.286 -1.404 -10.448 1.00 95.44 87 VAL A C 1
ATOM 672 O O . VAL A 1 87 ? 3.387 -2.073 -10.939 1.00 95.44 87 VAL A O 1
ATOM 675 N N . SER A 1 88 ? 5.525 -1.490 -10.925 1.00 93.69 88 SER A N 1
ATOM 676 C CA . SER A 1 88 ? 5.832 -2.302 -12.113 1.00 93.69 88 SER A CA 1
ATOM 677 C C . SER A 1 88 ? 5.894 -3.809 -11.844 1.00 93.69 88 SER A C 1
ATOM 679 O O . SER A 1 88 ? 5.593 -4.592 -12.742 1.00 93.69 88 SER A O 1
ATOM 681 N N . THR A 1 89 ? 6.282 -4.241 -10.637 1.00 95.31 89 THR A N 1
ATOM 682 C CA . THR A 1 89 ? 6.582 -5.667 -10.376 1.00 95.31 89 THR A CA 1
ATOM 683 C C . THR A 1 89 ? 5.749 -6.313 -9.275 1.00 95.31 89 THR A C 1
ATOM 685 O O . THR A 1 89 ? 5.629 -7.535 -9.244 1.00 95.31 89 THR A O 1
ATOM 688 N N . TYR A 1 90 ? 5.154 -5.523 -8.380 1.00 97.81 90 TYR A N 1
ATOM 689 C CA . TYR A 1 90 ? 4.514 -6.036 -7.165 1.00 97.81 90 TYR A CA 1
ATOM 690 C C . TYR A 1 90 ? 3.088 -5.506 -6.961 1.00 97.81 90 TYR A C 1
ATOM 692 O O . TYR A 1 90 ? 2.453 -5.762 -5.936 1.00 97.81 90 TYR A O 1
ATOM 700 N N . TRP A 1 91 ? 2.546 -4.797 -7.955 1.00 97.38 91 TRP A N 1
ATOM 701 C CA . TRP A 1 91 ? 1.291 -4.062 -7.828 1.00 97.38 91 TRP A CA 1
ATOM 702 C C . TRP A 1 91 ? 0.090 -4.932 -7.497 1.00 97.38 91 TRP A C 1
ATOM 704 O O . TRP A 1 91 ? -0.717 -4.546 -6.659 1.00 97.38 91 TRP A O 1
ATOM 714 N N . ASN A 1 92 ? -0.009 -6.131 -8.075 1.00 98.31 92 ASN A N 1
ATOM 715 C CA . ASN A 1 92 ? -1.104 -7.044 -7.754 1.00 98.31 92 ASN A CA 1
ATOM 716 C C . ASN A 1 92 ? -1.100 -7.429 -6.265 1.00 98.31 92 ASN A C 1
ATOM 718 O O . ASN A 1 92 ? -2.130 -7.355 -5.603 1.00 98.31 92 ASN A O 1
ATOM 722 N N . THR A 1 93 ? 0.059 -7.778 -5.702 1.00 98.75 93 THR A N 1
ATOM 723 C CA . THR A 1 93 ? 0.153 -8.081 -4.269 1.00 98.75 93 THR A CA 1
ATOM 724 C C . THR A 1 93 ? -0.110 -6.840 -3.417 1.00 98.75 93 THR A C 1
ATOM 726 O O . THR A 1 93 ? -0.875 -6.901 -2.455 1.00 98.75 93 THR A O 1
ATOM 729 N N . TYR A 1 94 ? 0.458 -5.695 -3.799 1.00 98.56 94 TYR A N 1
ATOM 730 C CA . TYR A 1 94 ? 0.259 -4.424 -3.104 1.00 98.56 94 TYR A CA 1
ATOM 731 C C . TYR A 1 94 ? -1.218 -3.977 -3.109 1.00 98.56 94 TYR A C 1
ATOM 733 O O . TYR A 1 94 ? -1.714 -3.454 -2.110 1.00 98.56 94 TYR A O 1
ATOM 741 N N . THR A 1 95 ? -1.955 -4.262 -4.187 1.00 98.62 95 THR A N 1
ATOM 742 C CA . THR A 1 95 ? -3.396 -3.986 -4.315 1.00 98.62 95 THR A CA 1
ATOM 743 C C . THR A 1 95 ? -4.210 -4.755 -3.274 1.00 98.62 95 THR A C 1
ATOM 745 O O . THR A 1 95 ? -5.123 -4.187 -2.685 1.00 98.62 95 THR A O 1
ATOM 748 N N . GLY A 1 96 ? -3.826 -5.991 -2.933 1.00 98.81 96 GLY A N 1
ATOM 749 C CA . GLY A 1 96 ? -4.482 -6.750 -1.860 1.00 98.81 96 GLY A CA 1
ATOM 750 C C . GLY A 1 96 ? -4.405 -6.061 -0.495 1.00 98.81 96 GLY A C 1
ATOM 751 O O . GLY A 1 96 ? -5.360 -6.120 0.286 1.00 98.81 96 GLY A O 1
ATOM 752 N N . ALA A 1 97 ? -3.304 -5.355 -0.218 1.00 98.81 97 ALA A N 1
ATOM 753 C CA . ALA A 1 97 ? -3.176 -4.529 0.978 1.00 98.81 97 ALA A CA 1
ATOM 754 C C . AL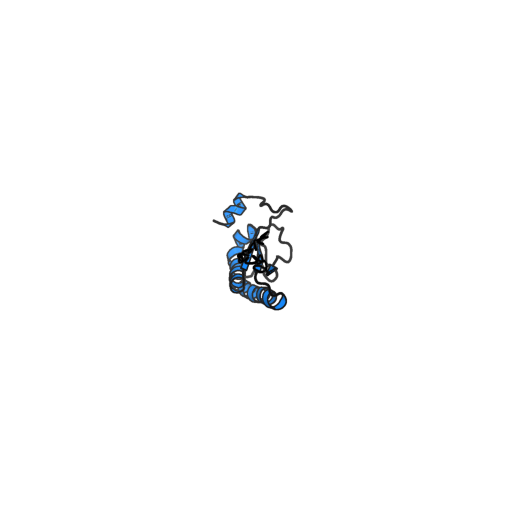A A 1 97 ? -3.997 -3.230 0.882 1.00 98.81 97 ALA A C 1
ATOM 756 O O . ALA A 1 97 ? -4.637 -2.845 1.863 1.00 98.81 97 ALA A O 1
ATOM 757 N N . ILE A 1 98 ? -4.011 -2.576 -0.288 1.00 98.81 98 ILE A N 1
ATOM 758 C CA . ILE A 1 98 ? -4.805 -1.362 -0.544 1.00 98.81 98 ILE A CA 1
ATOM 759 C C . ILE A 1 98 ? -6.299 -1.637 -0.353 1.00 98.81 98 ILE A C 1
ATOM 761 O O . ILE A 1 98 ? -6.952 -0.911 0.393 1.00 98.81 98 ILE A O 1
ATOM 765 N N . ASP A 1 99 ? -6.834 -2.686 -0.975 1.00 98.88 99 ASP A N 1
ATOM 766 C CA . ASP A 1 99 ? -8.264 -3.005 -0.935 1.00 98.88 99 ASP A CA 1
ATOM 767 C C . ASP A 1 99 ? -8.737 -3.281 0.495 1.00 98.88 99 ASP A C 1
ATOM 769 O O . ASP A 1 99 ? -9.764 -2.761 0.939 1.00 98.88 99 ASP A O 1
ATOM 773 N N . MET A 1 100 ? -7.948 -4.038 1.263 1.00 98.75 100 MET A N 1
ATOM 774 C CA . MET A 1 100 ? -8.261 -4.304 2.665 1.00 98.75 100 MET A CA 1
ATOM 775 C C . MET A 1 100 ? -8.173 -3.039 3.529 1.00 98.75 100 MET A C 1
ATOM 777 O O . MET A 1 100 ? -9.001 -2.827 4.417 1.00 98.75 100 MET A O 1
ATOM 781 N N . ALA A 1 101 ? -7.198 -2.166 3.268 1.00 98.50 101 ALA A N 1
ATOM 782 C CA . ALA A 1 101 ? -7.109 -0.881 3.952 1.00 98.50 101 ALA A CA 1
ATOM 783 C C . ALA A 1 101 ? -8.307 0.030 3.618 1.00 98.50 101 ALA A C 1
ATOM 785 O O . ALA A 1 101 ? -8.856 0.670 4.518 1.00 98.50 101 ALA A O 1
ATOM 786 N N . LEU A 1 102 ? -8.758 0.046 2.359 1.00 98.69 102 LEU A N 1
ATOM 787 C CA . LEU A 1 102 ? -9.946 0.782 1.913 1.00 98.69 102 LEU A CA 1
ATOM 788 C C . LEU A 1 102 ? -11.238 0.255 2.547 1.00 98.69 102 LEU A C 1
ATOM 790 O O . LEU A 1 102 ? -12.136 1.040 2.845 1.00 98.69 102 LEU A O 1
ATOM 794 N N . ALA A 1 103 ? -11.322 -1.047 2.827 1.00 98.38 103 ALA A N 1
ATOM 795 C CA . ALA A 1 103 ? -12.453 -1.623 3.554 1.00 98.38 103 ALA A CA 1
ATOM 796 C C . ALA A 1 103 ? -12.561 -1.114 5.008 1.00 98.38 103 ALA A C 1
ATOM 798 O O . ALA A 1 103 ? -13.634 -1.188 5.608 1.00 98.38 103 ALA A O 1
ATOM 799 N N . LYS A 1 104 ? -11.470 -0.584 5.581 1.00 97.44 104 LYS A N 1
ATOM 800 C CA . LYS A 1 104 ? -11.402 -0.096 6.972 1.00 97.44 104 LYS A CA 1
ATOM 801 C C . LYS A 1 104 ? -11.309 1.427 7.091 1.00 97.44 104 LYS A C 1
ATOM 803 O O . LYS A 1 104 ? -11.555 1.971 8.166 1.00 97.44 104 LYS A O 1
ATOM 808 N N . GLY A 1 105 ? -10.951 2.134 6.022 1.00 96.94 105 GLY A N 1
ATOM 809 C CA . GLY A 1 105 ? -10.753 3.576 6.070 1.00 96.94 105 GLY A CA 1
ATOM 810 C C . GLY A 1 105 ? -10.259 4.171 4.759 1.00 96.94 105 GLY A C 1
ATOM 811 O O . GLY A 1 105 ? -10.557 3.696 3.670 1.00 96.94 105 GLY A O 1
ATOM 812 N N . LYS A 1 106 ? -9.529 5.280 4.860 1.00 98.06 106 LYS A N 1
ATOM 813 C CA . LYS A 1 106 ? -8.984 5.996 3.701 1.00 98.06 106 LYS A CA 1
ATOM 814 C C . LYS A 1 106 ? -7.549 5.557 3.434 1.00 98.06 106 LYS A C 1
ATOM 816 O O . LYS A 1 106 ? -6.767 5.392 4.366 1.00 98.06 106 LYS A O 1
ATOM 821 N N . VAL A 1 107 ? -7.180 5.457 2.166 1.00 98.44 107 VAL A N 1
ATOM 822 C CA . VAL A 1 107 ? -5.796 5.198 1.762 1.00 98.44 107 VAL A CA 1
ATOM 823 C C . VAL A 1 107 ? -5.215 6.451 1.123 1.00 98.44 107 VAL A C 1
ATOM 825 O O . VAL A 1 107 ? -5.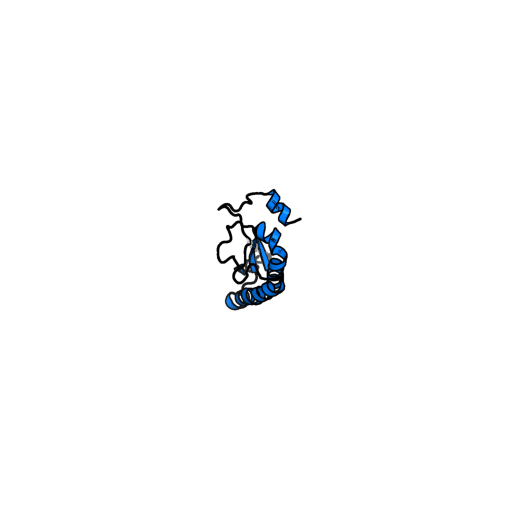846 7.079 0.276 1.00 98.44 107 VAL A O 1
ATOM 828 N N . ILE A 1 108 ? -4.006 6.811 1.542 1.00 98.12 108 ILE A N 1
ATOM 829 C CA . ILE A 1 108 ? -3.183 7.841 0.914 1.00 98.12 108 ILE A CA 1
ATOM 830 C C . ILE A 1 108 ? -2.004 7.129 0.262 1.00 98.12 108 ILE A C 1
ATOM 832 O O . ILE A 1 108 ? -1.141 6.594 0.954 1.00 98.12 108 ILE A O 1
ATOM 836 N N . ILE A 1 109 ? -1.946 7.131 -1.064 1.00 96.06 109 ILE A N 1
ATOM 837 C CA . ILE A 1 109 ? -0.778 6.637 -1.793 1.00 96.06 109 ILE A CA 1
ATOM 838 C C . ILE A 1 109 ? 0.252 7.759 -1.870 1.00 96.06 109 ILE A C 1
ATOM 840 O O . ILE A 1 109 ? -0.083 8.889 -2.226 1.00 96.06 109 ILE A O 1
ATOM 844 N N . CYS A 1 110 ? 1.501 7.468 -1.509 1.00 92.62 110 CYS A N 1
ATOM 845 C CA . CYS A 1 110 ? 2.568 8.457 -1.539 1.00 92.62 110 CYS A CA 1
ATOM 846 C C . CYS A 1 110 ? 3.802 7.925 -2.251 1.00 92.62 110 CYS A C 1
ATOM 848 O O . CYS A 1 110 ? 4.364 6.911 -1.847 1.00 92.62 110 CYS A O 1
ATOM 850 N N . TYR A 1 111 ? 4.253 8.666 -3.256 1.00 91.88 111 TYR A N 1
ATOM 851 C CA . TYR A 1 111 ? 5.504 8.393 -3.946 1.00 91.88 111 TYR A CA 1
ATOM 852 C C . TYR A 1 111 ? 6.717 8.672 -3.044 1.00 91.88 111 TYR A C 1
ATOM 854 O O . TYR A 1 111 ? 6.725 9.666 -2.309 1.00 91.88 111 TYR A O 1
ATOM 862 N N . TRP A 1 112 ? 7.724 7.801 -3.111 1.00 91.31 112 TRP A N 1
ATOM 863 C CA . TRP A 1 112 ? 9.038 7.968 -2.492 1.00 91.31 112 TRP A CA 1
ATOM 864 C C . TRP A 1 112 ? 10.135 7.678 -3.516 1.00 91.31 112 TRP A C 1
ATOM 866 O O . TRP A 1 112 ? 10.135 6.634 -4.159 1.00 91.31 112 TRP A O 1
ATOM 876 N N . SER A 1 113 ? 11.061 8.626 -3.658 1.00 81.25 113 SER A N 1
ATOM 877 C CA . SER A 1 113 ? 12.202 8.542 -4.572 1.00 81.25 113 SER A CA 1
ATOM 878 C C . SER A 1 113 ? 13.393 7.847 -3.909 1.00 81.25 113 SER A C 1
ATOM 880 O O . SER A 1 113 ? 13.507 7.836 -2.690 1.00 81.25 113 SER A O 1
ATOM 882 N N . GLU A 1 114 ? 14.324 7.333 -4.708 1.00 71.69 114 GLU A N 1
ATOM 883 C CA . GLU A 1 114 ? 15.597 6.750 -4.249 1.00 71.69 114 GLU A CA 1
ATOM 884 C C . GLU A 1 114 ? 16.605 7.785 -3.711 1.00 71.69 114 GLU A C 1
ATOM 886 O O . GLU A 1 114 ? 17.564 7.422 -3.034 1.00 71.69 114 GLU A O 1
ATOM 891 N N . SER A 1 115 ? 16.415 9.075 -4.011 1.00 60.31 115 SER A N 1
ATOM 892 C CA . SER A 1 115 ? 17.261 10.157 -3.495 1.00 60.31 115 SER A CA 1
ATOM 893 C C . SER A 1 115 ? 16.524 10.943 -2.416 1.00 60.31 115 SER A C 1
ATOM 895 O O . SER A 1 115 ? 15.298 10.994 -2.405 1.00 60.31 115 SER A O 1
ATOM 897 N N . SER A 1 116 ? 17.266 11.626 -1.546 1.00 57.72 116 SER A N 1
ATOM 898 C CA . SER A 1 116 ? 16.754 12.504 -0.480 1.00 57.72 116 SER A CA 1
ATOM 899 C C . SER A 1 116 ? 15.850 13.663 -0.953 1.00 57.72 116 SER A C 1
ATOM 901 O O . SER A 1 116 ? 15.420 14.479 -0.138 1.00 57.72 116 SER A O 1
ATOM 903 N N . GLY A 1 117 ? 15.540 13.752 -2.251 1.00 62.44 117 GLY A N 1
ATOM 904 C CA . GLY A 1 117 ? 14.526 14.635 -2.812 1.00 62.44 117 GLY A CA 1
ATOM 905 C C . GLY A 1 117 ? 13.173 13.939 -2.988 1.00 62.44 117 GLY A C 1
ATOM 906 O O . GLY A 1 117 ? 13.082 12.826 -3.490 1.00 62.44 117 GLY A O 1
ATOM 907 N N . ALA A 1 118 ? 12.085 14.640 -2.663 1.00 66.31 118 ALA A N 1
ATOM 908 C CA . ALA A 1 118 ? 10.712 14.163 -2.870 1.00 66.31 118 ALA A CA 1
ATOM 909 C C . ALA A 1 118 ? 10.291 14.058 -4.357 1.00 66.31 118 ALA A C 1
ATOM 911 O O . ALA A 1 118 ? 9.137 13.752 -4.650 1.00 66.31 118 ALA A O 1
ATOM 912 N N . LEU A 1 119 ? 11.199 14.348 -5.294 1.00 79.31 119 LEU A N 1
ATOM 913 C CA . LEU A 1 119 ? 10.929 14.353 -6.728 1.00 79.31 119 LEU A CA 1
ATOM 914 C C . LEU A 1 119 ? 11.336 13.017 -7.366 1.00 79.31 119 LEU A C 1
ATOM 916 O O . LEU A 1 119 ? 12.385 12.466 -7.007 1.00 79.31 119 LEU A O 1
ATOM 920 N N . PRO A 1 120 ? 10.556 12.507 -8.336 1.00 82.50 120 PRO A N 1
ATOM 921 C CA . PRO A 1 120 ? 10.991 11.387 -9.155 1.00 82.50 120 PRO A CA 1
ATOM 922 C C . PRO A 1 120 ? 12.311 11.695 -9.858 1.00 82.50 120 PRO A C 1
ATOM 924 O O . PRO A 1 120 ? 12.481 12.789 -10.399 1.00 82.50 120 PRO A O 1
ATOM 927 N N . ARG A 1 121 ? 13.242 10.733 -9.871 1.00 78.12 121 ARG A N 1
ATOM 928 C CA . ARG A 1 121 ? 14.468 10.859 -10.678 1.00 78.12 121 ARG A CA 1
ATOM 929 C C . ARG A 1 121 ? 14.129 10.877 -12.166 1.00 78.12 121 ARG A C 1
ATOM 931 O O . ARG A 1 121 ? 14.750 11.610 -12.930 1.00 78.12 121 ARG A O 1
ATOM 938 N N . ASP A 1 122 ? 13.149 10.068 -12.552 1.00 85.44 122 ASP A N 1
ATOM 939 C CA . ASP A 1 122 ? 12.631 9.993 -13.906 1.00 85.44 122 ASP A CA 1
ATOM 940 C C . ASP A 1 122 ? 11.127 10.276 -13.889 1.00 85.44 122 ASP A C 1
ATOM 942 O O . ASP A 1 122 ? 10.309 9.458 -13.469 1.00 85.44 122 ASP A O 1
ATOM 946 N N . ILE A 1 123 ? 10.759 11.470 -14.350 1.00 88.50 123 ILE A N 1
ATOM 947 C CA . ILE A 1 123 ? 9.360 11.890 -14.396 1.00 88.50 123 ILE A CA 1
ATOM 948 C C . ILE A 1 123 ? 8.543 11.070 -15.406 1.00 88.50 123 ILE A C 1
ATOM 950 O O . ILE A 1 123 ? 7.344 10.894 -15.210 1.00 88.50 123 ILE A O 1
ATOM 954 N N . ASN A 1 124 ? 9.167 10.535 -16.461 1.00 91.06 124 ASN A N 1
ATOM 955 C CA . ASN A 1 124 ? 8.472 9.688 -17.428 1.00 91.06 124 ASN A CA 1
ATOM 956 C C . ASN A 1 124 ? 8.156 8.326 -16.810 1.00 91.06 124 ASN A C 1
ATOM 958 O O . ASN A 1 124 ? 7.043 7.833 -16.980 1.00 91.06 124 ASN A O 1
ATOM 962 N N . ALA A 1 125 ? 9.099 7.753 -16.056 1.00 87.56 125 ALA A N 1
ATOM 963 C CA . ALA A 1 125 ? 8.867 6.516 -15.316 1.00 87.56 125 ALA A CA 1
ATOM 964 C C . ALA A 1 125 ? 7.751 6.689 -14.273 1.00 87.56 125 ALA A C 1
ATOM 966 O O . ALA A 1 125 ? 6.857 5.850 -14.201 1.00 87.56 125 ALA A O 1
ATOM 967 N N . PHE A 1 126 ? 7.736 7.817 -13.551 1.00 89.19 126 PHE A N 1
ATOM 968 C CA . PHE A 1 126 ? 6.642 8.159 -12.639 1.00 89.19 126 PHE A CA 1
ATOM 969 C C . PHE A 1 126 ? 5.279 8.188 -13.341 1.00 89.19 126 PHE A C 1
ATOM 971 O O . PHE A 1 126 ? 4.314 7.620 -12.834 1.00 89.19 126 PHE A O 1
ATOM 978 N N . TRP A 1 127 ? 5.171 8.829 -14.510 1.00 90.81 127 TRP A N 1
ATOM 979 C CA . TRP A 1 127 ?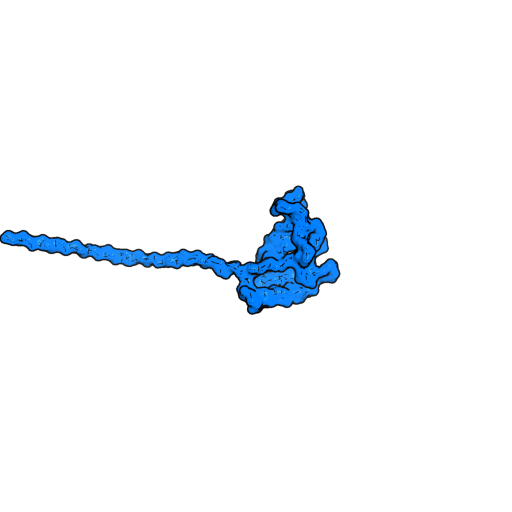 3.902 8.876 -15.242 1.00 90.81 127 TRP A CA 1
ATOM 980 C C . TRP A 1 127 ? 3.499 7.523 -15.833 1.00 90.81 127 TRP A C 1
ATOM 982 O O . TRP A 1 127 ? 2.308 7.221 -15.881 1.00 90.81 127 TRP A O 1
ATOM 992 N N . ALA A 1 128 ? 4.466 6.695 -16.229 1.00 90.12 128 ALA A N 1
ATOM 993 C CA . ALA A 1 128 ? 4.217 5.350 -16.740 1.00 90.12 128 ALA A CA 1
ATOM 994 C C . ALA A 1 128 ? 3.624 4.398 -15.685 1.00 90.12 128 ALA A C 1
ATOM 996 O O . ALA A 1 128 ? 3.011 3.404 -16.051 1.00 90.12 128 ALA A O 1
ATOM 997 N N . MET A 1 129 ? 3.748 4.707 -14.388 1.00 89.56 129 MET A N 1
ATOM 998 C CA . MET A 1 129 ? 3.103 3.939 -13.310 1.00 89.56 129 MET A CA 1
ATOM 999 C C . MET A 1 129 ? 1.567 3.993 -13.360 1.00 89.56 129 MET A C 1
ATOM 1001 O O . MET A 1 129 ? 0.914 3.152 -12.749 1.00 89.56 129 MET A O 1
ATOM 1005 N N . TRP A 1 130 ? 0.991 4.992 -14.036 1.00 85.75 130 TRP A N 1
ATOM 1006 C CA . TRP A 1 130 ? -0.447 5.294 -14.008 1.00 85.75 130 TRP A CA 1
ATOM 1007 C C . TRP A 1 130 ? -1.158 5.067 -15.347 1.00 85.75 130 TRP A C 1
ATOM 1009 O O . TRP A 1 130 ? -2.295 5.512 -15.510 1.00 85.75 130 TRP A O 1
ATOM 1019 N N . GLN A 1 131 ? -0.475 4.449 -16.309 1.00 81.25 131 GLN A N 1
ATOM 1020 C CA . GLN A 1 131 ? -1.021 4.096 -17.623 1.00 81.25 131 GLN A CA 1
ATOM 1021 C C . GLN A 1 131 ? -1.587 2.678 -17.601 1.00 81.25 131 GLN A C 1
ATOM 1023 O O . GLN A 1 131 ? -2.645 2.480 -18.238 1.00 81.25 131 GLN A O 1
#

Sequence (131 aa):
MKNTYFTIALILSFCNFTLLIAQTNQFRGVNWADPRDNFQTGVIYLSGLSSTDTYASASVVADKVIGQFVDLFGSNSVRLPINEATVSTYWNTYTGAIDMALAKGKVIICYWSESSGALPRDINAFWAMWQ

Foldseek 3Di:
DDDDDDDDDDPPDPDPDDPPDPPPVQFPEDEFFAPVHLLADAATAGVPGDPPAALVNLLVVLLVVLVCCCVVVVGQEYEYEDELNNLPPPVRNVVSNVVSSVVRHYYHYAYHHNDPDSDHPDVVSVVVSPD

Radius of gyration: 26.41 Å; chains: 1; bounding box: 60×89×46 Å